Protein AF-A0A4Y5S3T9-F1 (afdb_monomer)

Organism: NCBI:txid2588345

Nearest PDB structures (foldseek):
  6ue8-assembly1_D  TM=2.254E-01  e=8.078E+00  Homo sapiens

Structure (mmCIF, N/CA/C/O backbone):
data_AF-A0A4Y5S3T9-F1
#
_entry.id   AF-A0A4Y5S3T9-F1
#
loop_
_atom_site.group_PDB
_atom_site.id
_atom_site.type_symbol
_atom_site.label_atom_id
_atom_site.label_alt_id
_atom_site.label_comp_id
_atom_site.label_asym_id
_atom_site.label_entity_id
_atom_site.label_seq_id
_atom_site.pdbx_PDB_ins_code
_atom_site.Cartn_x
_atom_site.Cartn_y
_atom_site.Cartn_z
_atom_site.occupancy
_atom_site.B_iso_or_equiv
_atom_site.auth_seq_id
_atom_site.auth_comp_id
_atom_site.auth_asym_id
_atom_site.auth_atom_id
_atom_site.pdbx_PDB_model_num
ATOM 1 N N . GLN A 1 1 ? 3.325 -9.887 5.000 1.00 88.81 1 GLN A N 1
ATOM 2 C CA . GLN A 1 1 ? 3.534 -10.791 6.149 1.00 88.81 1 GLN A CA 1
ATOM 3 C C . GLN A 1 1 ? 5.014 -11.098 6.372 1.00 88.81 1 GLN A C 1
ATOM 5 O O . GLN A 1 1 ? 5.494 -10.771 7.438 1.00 88.81 1 GLN A O 1
ATOM 10 N N . GLN A 1 2 ? 5.775 -11.598 5.386 1.00 94.44 2 GLN A N 1
ATOM 11 C CA . GLN A 1 2 ? 7.202 -11.955 5.567 1.00 94.44 2 GLN A CA 1
ATOM 12 C C . GLN A 1 2 ? 8.112 -10.847 6.144 1.00 94.44 2 GLN A C 1
ATOM 14 O O . GLN A 1 2 ? 9.073 -11.151 6.836 1.00 94.44 2 GLN A O 1
ATOM 19 N N . VAL A 1 3 ? 7.829 -9.572 5.861 1.00 94.69 3 VAL A N 1
ATOM 20 C CA . VAL A 1 3 ? 8.613 -8.426 6.369 1.00 94.69 3 VAL A CA 1
ATOM 21 C C . VAL A 1 3 ? 8.252 -8.006 7.803 1.00 94.69 3 VAL A C 1
ATOM 23 O O . VAL A 1 3 ? 8.807 -7.035 8.306 1.00 94.69 3 VAL A O 1
ATOM 26 N N . LEU A 1 4 ? 7.295 -8.685 8.441 1.00 94.00 4 LEU A N 1
ATOM 27 C CA . LEU A 1 4 ? 6.823 -8.382 9.792 1.00 94.00 4 LEU A CA 1
ATOM 28 C C . LEU A 1 4 ? 7.458 -9.329 10.810 1.00 94.00 4 LEU A C 1
ATOM 30 O O . LEU A 1 4 ? 7.794 -10.466 10.486 1.00 94.00 4 LEU A O 1
ATOM 34 N N . ASN A 1 5 ? 7.567 -8.875 12.058 1.00 91.62 5 ASN A N 1
ATOM 35 C CA . ASN A 1 5 ? 7.890 -9.757 13.174 1.00 91.62 5 ASN A CA 1
ATOM 36 C C . ASN A 1 5 ? 6.620 -10.514 13.595 1.00 91.62 5 ASN A C 1
ATOM 38 O O . ASN A 1 5 ? 5.682 -9.896 14.089 1.00 91.62 5 ASN A O 1
ATOM 42 N N . SER A 1 6 ? 6.591 -11.834 13.408 1.00 88.50 6 SER A N 1
ATOM 43 C CA . SER A 1 6 ? 5.429 -12.679 13.722 1.00 88.50 6 SER A CA 1
ATOM 44 C C . SER A 1 6 ? 5.154 -12.841 15.219 1.00 88.50 6 SER A C 1
ATOM 46 O O . SER A 1 6 ? 4.060 -13.247 15.590 1.00 88.50 6 SER A O 1
ATOM 48 N N . GLU A 1 7 ? 6.125 -12.540 16.082 1.00 88.06 7 GLU A N 1
ATOM 49 C CA . G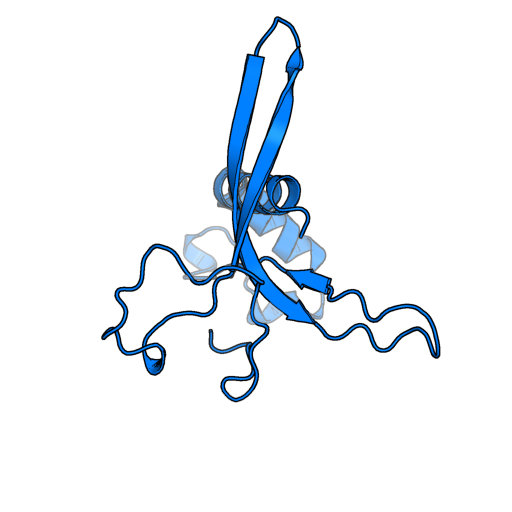LU A 1 7 ? 6.000 -12.680 17.539 1.00 88.06 7 GLU A CA 1
ATOM 50 C C . GLU A 1 7 ? 5.445 -11.416 18.207 1.00 88.06 7 GLU A C 1
ATOM 52 O O . GLU A 1 7 ? 5.127 -11.426 19.396 1.00 88.06 7 GLU A O 1
ATOM 57 N N . ARG A 1 8 ? 5.348 -10.304 17.466 1.00 89.00 8 ARG A N 1
ATOM 58 C CA . ARG A 1 8 ? 4.890 -9.014 17.988 1.00 89.00 8 ARG A CA 1
ATOM 59 C C . ARG A 1 8 ? 3.716 -8.488 17.182 1.00 89.00 8 ARG A C 1
ATOM 61 O O . ARG A 1 8 ? 3.754 -8.431 15.959 1.00 89.00 8 ARG A O 1
ATOM 68 N N . SER A 1 9 ? 2.698 -8.015 17.887 1.00 88.75 9 SER A N 1
ATOM 69 C CA . SER A 1 9 ? 1.514 -7.418 17.276 1.00 88.75 9 SER A CA 1
ATOM 70 C C . SER A 1 9 ? 1.054 -6.202 18.060 1.00 88.75 9 SER A C 1
ATOM 72 O O . SER A 1 9 ? 1.108 -6.198 19.289 1.00 88.75 9 SER A O 1
ATOM 74 N N . TYR A 1 10 ? 0.525 -5.209 17.354 1.00 91.00 10 TYR A N 1
ATOM 75 C CA . TYR A 1 10 ? -0.176 -4.085 17.957 1.00 91.00 10 TYR A CA 1
ATOM 76 C C . TYR A 1 10 ? -1.682 -4.311 17.865 1.00 91.00 10 TYR A C 1
ATOM 78 O O . TYR A 1 10 ? -2.206 -4.574 16.783 1.00 91.00 10 TYR A O 1
ATOM 86 N N . SER A 1 11 ? -2.370 -4.205 19.000 1.00 91.88 11 SER A N 1
ATOM 87 C CA . SER A 1 11 ? -3.822 -4.371 19.072 1.00 91.88 11 SER A CA 1
ATOM 88 C C . SER A 1 11 ? -4.514 -3.015 19.124 1.00 91.88 11 SER A C 1
ATOM 90 O O . SER A 1 11 ? -4.157 -2.151 19.922 1.00 91.88 11 SER A O 1
ATOM 92 N N . PHE A 1 12 ? -5.530 -2.841 18.281 1.00 92.44 12 PHE A N 1
ATOM 93 C CA . PHE A 1 12 ? -6.440 -1.704 18.372 1.00 92.44 12 PHE A CA 1
ATOM 94 C C . PHE A 1 12 ? -7.442 -1.899 19.524 1.00 92.44 12 PHE A C 1
ATOM 96 O O . PHE A 1 12 ? -7.642 -3.028 19.972 1.00 92.44 12 PHE A O 1
ATOM 103 N N . PRO A 1 13 ? -8.124 -0.827 19.979 1.00 94.56 13 PRO A N 1
ATOM 104 C CA . PRO A 1 13 ? -9.147 -0.934 21.023 1.00 94.56 13 PRO A CA 1
ATOM 105 C C . PRO A 1 13 ? -10.314 -1.865 20.669 1.00 94.56 13 PRO A C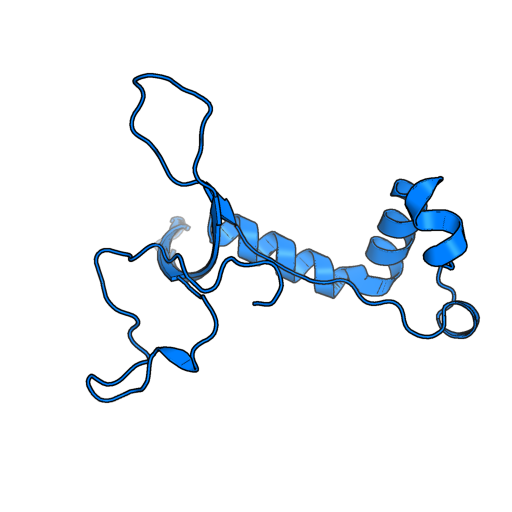 1
ATOM 107 O O . PRO A 1 13 ? -10.918 -2.453 21.559 1.00 94.56 13 PRO A O 1
ATOM 110 N N . ASN A 1 14 ? -10.632 -1.991 19.377 1.00 93.62 14 ASN A N 1
ATOM 111 C CA . ASN A 1 14 ? -11.678 -2.878 18.876 1.00 93.62 14 ASN A CA 1
ATOM 112 C C . ASN A 1 14 ? -11.051 -4.068 18.147 1.00 93.62 14 ASN A C 1
ATOM 114 O O . ASN A 1 14 ? -10.070 -3.905 17.415 1.00 93.62 14 ASN A O 1
ATOM 118 N N . ALA A 1 15 ? -11.653 -5.244 18.320 1.00 91.31 15 ALA A N 1
ATOM 119 C CA . ALA A 1 15 ? -11.254 -6.458 17.622 1.00 91.31 15 ALA A CA 1
ATOM 120 C C . ALA A 1 15 ? -11.514 -6.366 16.108 1.00 91.31 15 ALA A C 1
ATOM 122 O O . ALA A 1 15 ? -12.268 -5.517 15.626 1.00 91.31 15 ALA A O 1
ATOM 123 N N . ASN A 1 16 ? -10.876 -7.261 15.352 1.00 91.12 16 ASN A N 1
ATOM 124 C CA . ASN A 1 16 ? -11.130 -7.398 13.924 1.00 91.12 16 ASN A CA 1
ATOM 125 C C . ASN A 1 16 ? -12.586 -7.863 13.700 1.00 91.12 16 ASN A C 1
ATOM 127 O O . ASN A 1 16 ? -12.945 -8.919 14.210 1.00 91.12 16 ASN A O 1
ATOM 131 N N . PRO A 1 17 ? -13.414 -7.118 12.941 1.00 91.94 17 PRO A N 1
ATOM 132 C CA . PRO A 1 17 ? -14.832 -7.435 12.757 1.00 91.94 17 PRO A CA 1
ATOM 133 C C . PRO A 1 17 ? -15.103 -8.585 11.772 1.00 91.94 17 PRO A C 1
ATOM 135 O O . PRO A 1 17 ? -16.263 -8.886 11.514 1.00 91.94 17 PRO A O 1
ATOM 138 N N . PHE A 1 18 ? -14.066 -9.172 11.167 1.00 89.94 18 PHE A N 1
ATOM 139 C CA . PHE A 1 18 ? -14.179 -10.297 10.228 1.00 89.94 18 PHE A CA 1
ATOM 140 C C . PHE A 1 18 ? -13.728 -11.627 10.835 1.00 89.94 18 PHE A C 1
ATOM 142 O O . PHE A 1 18 ? -13.523 -12.579 10.090 1.00 89.94 18 PHE A O 1
ATOM 149 N N . LEU A 1 19 ? -13.510 -11.655 12.150 1.00 85.31 19 LEU A N 1
ATOM 150 C CA . LEU A 1 19 ? -13.199 -12.864 12.895 1.00 85.31 19 LEU A CA 1
ATOM 151 C C . LEU A 1 19 ? -14.342 -13.181 13.844 1.00 85.31 19 LEU A C 1
ATOM 153 O O . LEU A 1 19 ? -14.782 -12.295 14.584 1.00 85.31 19 LEU A O 1
ATOM 157 N N . ASP A 1 20 ? -14.750 -14.441 13.854 1.00 80.81 20 ASP A N 1
ATOM 158 C CA . ASP A 1 20 ? -15.591 -14.979 14.913 1.00 80.81 20 ASP A CA 1
ATOM 159 C C . ASP A 1 20 ? -14.737 -15.281 16.160 1.00 80.81 20 ASP A C 1
ATOM 161 O O . ASP A 1 20 ? -13.505 -15.343 16.103 1.00 80.81 20 ASP A O 1
ATOM 165 N N . GLU A 1 21 ? -15.372 -15.427 17.328 1.00 73.12 21 GLU A N 1
ATOM 166 C CA . GLU A 1 21 ? -14.654 -15.630 18.601 1.00 73.12 21 GLU A CA 1
ATOM 167 C C . GLU A 1 21 ? -13.789 -16.904 18.607 1.00 73.12 21 GLU A C 1
ATOM 169 O O . GLU A 1 21 ? -12.739 -16.923 19.253 1.00 73.12 21 GLU A O 1
ATOM 174 N N . ASP A 1 22 ? -14.197 -17.917 17.839 1.00 75.12 22 ASP A N 1
ATOM 175 C CA . ASP A 1 22 ? -13.537 -19.222 17.728 1.00 75.12 22 ASP A CA 1
ATOM 176 C C . ASP A 1 22 ? -12.491 -19.295 16.596 1.00 75.12 22 ASP A C 1
ATOM 178 O O . ASP A 1 22 ? -11.831 -20.325 16.432 1.00 75.12 22 ASP A O 1
ATOM 182 N N . ASP A 1 23 ? -12.318 -18.227 15.806 1.00 77.69 23 ASP A N 1
ATOM 183 C CA . ASP A 1 23 ? -11.386 -18.239 14.677 1.00 77.69 23 ASP A CA 1
ATOM 184 C C . ASP A 1 23 ? -9.919 -18.206 15.128 1.00 77.69 23 ASP A C 1
ATOM 186 O O . ASP A 1 23 ? -9.476 -17.371 15.927 1.00 77.69 23 ASP A O 1
ATOM 190 N N . ASP A 1 24 ? -9.118 -19.085 14.522 1.00 73.38 24 ASP A N 1
ATOM 191 C CA . ASP A 1 24 ? -7.681 -19.147 14.760 1.00 73.38 24 ASP A CA 1
ATOM 192 C C . ASP A 1 24 ? -6.961 -17.929 14.157 1.00 73.38 24 ASP A C 1
ATOM 194 O O . ASP A 1 24 ? -6.652 -17.855 12.961 1.00 73.38 24 ASP A O 1
ATOM 198 N N . ARG A 1 25 ? -6.636 -16.972 15.031 1.00 70.56 25 ARG A N 1
ATOM 199 C CA . ARG A 1 25 ? -5.902 -15.743 14.694 1.00 70.56 25 ARG A CA 1
ATOM 200 C C . ARG A 1 25 ? -4.511 -16.001 14.114 1.00 70.56 25 ARG A C 1
ATOM 202 O O . ARG A 1 25 ? -3.966 -15.096 13.484 1.00 70.56 25 ARG A O 1
ATOM 209 N N . SER A 1 26 ? -3.930 -17.189 14.309 1.00 69.56 26 SER A N 1
ATOM 210 C CA . SER A 1 26 ? -2.575 -17.508 13.839 1.00 69.56 26 SER A CA 1
ATOM 211 C C . SER A 1 26 ? -2.465 -17.590 12.312 1.00 69.56 26 SER A C 1
ATOM 213 O O . SER A 1 26 ? -1.391 -17.347 11.762 1.00 69.56 26 SER A O 1
ATOM 215 N N . ASN A 1 27 ? -3.580 -17.845 11.619 1.00 69.50 27 ASN A N 1
ATOM 216 C CA . ASN A 1 27 ? -3.632 -17.897 10.157 1.00 69.50 27 ASN A CA 1
ATOM 217 C C . ASN A 1 27 ? -3.983 -16.549 9.510 1.00 69.50 27 ASN A C 1
ATOM 219 O O . ASN A 1 27 ? -3.989 -16.440 8.279 1.00 69.50 27 ASN A O 1
ATOM 223 N N . LEU A 1 28 ? -4.273 -15.511 10.303 1.00 78.88 28 LEU A N 1
ATOM 224 C CA . LEU A 1 28 ? -4.634 -14.213 9.754 1.00 78.88 28 LEU A CA 1
ATOM 225 C C . LEU A 1 28 ? -3.393 -13.415 9.353 1.00 78.88 28 LEU A C 1
ATOM 227 O O . LEU A 1 28 ? -2.435 -13.271 10.111 1.00 78.88 28 LEU A O 1
ATOM 231 N N . GLY A 1 29 ? -3.437 -12.811 8.166 1.00 85.94 29 GLY A N 1
ATOM 232 C CA . GLY A 1 29 ? -2.476 -11.770 7.830 1.00 85.94 29 GLY A CA 1
ATOM 233 C C . GLY A 1 29 ? -2.623 -10.579 8.780 1.00 85.94 29 GLY A C 1
ATOM 234 O O . GLY A 1 29 ? -3.740 -10.193 9.122 1.00 85.94 29 GLY A O 1
ATOM 235 N N . SER A 1 30 ? -1.505 -9.965 9.172 1.00 92.94 30 SER A N 1
ATOM 236 C CA . SER A 1 30 ? -1.523 -8.700 9.906 1.00 92.94 30 SER A CA 1
ATOM 237 C C . SER A 1 30 ? -2.273 -7.638 9.100 1.00 92.94 30 SER A C 1
ATOM 239 O O . SER A 1 30 ? -1.914 -7.373 7.948 1.00 92.94 30 SER A O 1
ATOM 241 N N . VAL A 1 31 ? -3.329 -7.084 9.701 1.00 94.94 31 VAL A N 1
ATOM 242 C CA . VAL A 1 31 ? -4.134 -5.981 9.172 1.00 94.94 31 VAL A CA 1
ATOM 243 C C . VAL A 1 31 ? -4.834 -5.258 10.324 1.00 94.94 31 VAL A C 1
ATOM 245 O O . VAL A 1 31 ? -5.385 -5.883 11.230 1.00 94.94 31 VAL A O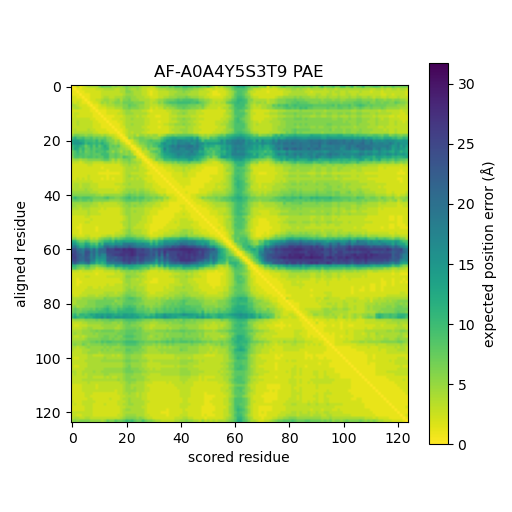 1
ATOM 248 N N . GLY A 1 32 ? -4.820 -3.928 10.290 1.00 94.88 32 GLY A N 1
ATOM 249 C CA . GLY A 1 32 ? -5.584 -3.065 11.187 1.00 94.88 32 GLY A CA 1
ATOM 250 C C . GLY A 1 32 ? -6.595 -2.234 10.406 1.00 94.88 32 GLY A C 1
ATOM 251 O O . GLY A 1 32 ? -6.237 -1.602 9.414 1.00 94.88 32 GLY A O 1
ATOM 252 N N . TYR A 1 33 ? -7.849 -2.199 10.860 1.00 96.62 33 TYR A N 1
ATOM 253 C CA . TYR A 1 33 ? -8.910 -1.420 10.217 1.00 96.62 33 TYR A CA 1
ATOM 254 C C . TYR A 1 33 ? -9.147 -0.094 10.937 1.00 96.62 33 TYR A C 1
ATOM 256 O O . TYR A 1 33 ? -9.321 -0.051 12.154 1.00 96.62 33 TYR A O 1
ATOM 264 N N . ARG A 1 34 ? -9.226 0.994 10.169 1.00 95.88 34 ARG A N 1
ATOM 265 C CA . ARG A 1 34 ? -9.551 2.333 10.668 1.00 95.88 34 ARG A CA 1
ATOM 266 C C . ARG A 1 34 ? -10.704 2.916 9.866 1.00 95.88 34 ARG A C 1
ATOM 268 O O . ARG A 1 34 ? -10.570 3.173 8.676 1.00 95.88 34 ARG A O 1
ATOM 275 N N . TYR A 1 35 ? -11.829 3.169 10.520 1.00 97.19 35 TYR A N 1
ATOM 276 C CA . TYR A 1 35 ? -12.974 3.825 9.892 1.00 97.19 35 TYR A CA 1
ATOM 277 C C . TYR A 1 35 ? -12.820 5.339 10.025 1.00 97.19 35 TYR A C 1
ATOM 279 O O . TYR A 1 35 ? -12.755 5.864 11.136 1.00 97.19 35 TYR A O 1
ATOM 287 N N . ARG A 1 36 ? -12.724 6.045 8.897 1.00 96.81 36 ARG A N 1
ATOM 288 C CA . ARG A 1 36 ? -12.549 7.504 8.859 1.00 96.81 36 ARG A CA 1
ATOM 289 C C . ARG A 1 36 ? -13.740 8.166 8.191 1.00 96.81 36 ARG A C 1
ATOM 291 O O . ARG A 1 36 ? -14.302 7.629 7.239 1.00 96.81 36 ARG A O 1
ATOM 298 N N . ARG A 1 37 ? -14.095 9.353 8.681 1.00 97.25 37 ARG A N 1
ATOM 299 C CA . ARG A 1 37 ? -15.133 10.204 8.098 1.00 97.25 37 ARG A CA 1
ATOM 300 C C . ARG A 1 37 ? -14.498 11.440 7.473 1.00 97.25 37 ARG A C 1
ATOM 302 O O . ARG A 1 37 ? -13.696 12.103 8.124 1.00 97.25 37 ARG A O 1
ATOM 309 N N . PHE A 1 38 ? -14.907 11.757 6.254 1.00 97.25 38 PHE A N 1
ATOM 310 C CA . PHE A 1 38 ? -14.525 12.958 5.520 1.00 97.25 38 PHE A CA 1
ATOM 311 C C . PHE A 1 38 ? -15.786 13.752 5.173 1.00 97.25 38 PHE A C 1
ATOM 313 O O . PHE A 1 38 ? -16.795 13.172 4.767 1.00 97.25 38 PHE A O 1
ATOM 320 N N . ASP A 1 39 ? -15.730 15.066 5.353 1.00 97.31 39 ASP A N 1
ATOM 321 C CA . ASP A 1 39 ? -16.756 15.990 4.872 1.00 97.31 39 ASP A CA 1
ATOM 322 C C . ASP A 1 39 ? -16.348 16.465 3.475 1.00 97.31 39 ASP A C 1
ATOM 324 O O . ASP A 1 39 ? -15.245 16.986 3.302 1.00 97.31 39 ASP A O 1
ATOM 328 N N . LEU A 1 40 ? -17.194 16.218 2.476 1.00 97.31 40 LEU A N 1
ATOM 329 C CA . LEU A 1 40 ? -16.937 16.590 1.083 1.00 97.31 40 LEU A CA 1
ATOM 330 C C . LEU A 1 40 ? -17.682 17.875 0.680 1.00 97.31 40 LEU A C 1
ATOM 332 O O . LEU A 1 40 ? -17.636 18.267 -0.486 1.00 97.31 40 LEU A O 1
ATOM 336 N N . GLY A 1 41 ? -18.357 18.536 1.627 1.00 97.69 41 GLY A N 1
ATOM 337 C CA . GLY A 1 41 ? -19.256 19.651 1.358 1.00 97.69 41 GLY A CA 1
ATOM 338 C C . GLY A 1 41 ? -20.579 19.199 0.733 1.00 97.69 41 GLY A C 1
ATOM 339 O O . GLY A 1 41 ? -20.791 18.025 0.436 1.00 97.69 41 GLY A O 1
ATOM 340 N N . GLY A 1 42 ? -21.512 20.139 0.563 1.00 96.81 42 GLY A N 1
ATOM 341 C CA . GLY A 1 42 ? -22.813 19.853 -0.057 1.00 96.81 42 GLY A CA 1
ATOM 342 C C . GLY A 1 42 ? -23.661 18.813 0.690 1.00 96.81 42 GLY A C 1
ATOM 343 O O . GLY A 1 42 ? -24.398 18.076 0.048 1.00 96.81 42 GLY A O 1
ATOM 344 N N . ASP A 1 43 ? -23.524 18.731 2.020 1.00 96.62 43 ASP A N 1
ATOM 345 C CA . ASP A 1 43 ? -24.137 17.704 2.886 1.00 96.62 43 ASP A CA 1
ATOM 346 C C . ASP A 1 43 ? -23.707 16.255 2.561 1.00 96.62 43 ASP A C 1
ATOM 348 O O . ASP A 1 43 ? -24.370 15.281 2.916 1.00 96.62 43 ASP A O 1
ATOM 352 N N . ILE A 1 44 ? -22.549 16.086 1.913 1.00 98.00 44 ILE A N 1
ATOM 353 C CA . ILE A 1 44 ? -21.981 14.773 1.603 1.00 98.00 44 ILE A CA 1
ATOM 354 C C . ILE A 1 44 ? -20.940 14.395 2.658 1.00 98.00 44 ILE A C 1
ATOM 356 O O . ILE A 1 44 ? -19.881 15.010 2.782 1.00 98.00 44 ILE A O 1
ATOM 360 N N . LYS A 1 45 ? -21.217 13.308 3.386 1.00 97.81 45 LYS A N 1
ATOM 361 C CA . LYS A 1 45 ? -20.304 12.711 4.372 1.00 97.81 45 LYS A CA 1
ATOM 362 C C . LYS A 1 45 ? -19.829 11.356 3.864 1.00 97.81 45 LYS A C 1
ATOM 364 O O . LYS A 1 45 ? -20.609 10.410 3.792 1.00 97.81 45 LYS A O 1
ATOM 369 N N . LEU A 1 46 ? -18.543 11.248 3.551 1.00 97.31 46 LEU A N 1
ATOM 370 C CA . LEU A 1 46 ? -17.919 9.980 3.188 1.00 97.31 46 LEU A CA 1
ATOM 371 C C . LEU A 1 46 ? -17.442 9.268 4.453 1.00 97.31 46 LEU A C 1
ATOM 373 O O . LEU A 1 46 ? -16.696 9.839 5.244 1.00 97.31 46 LEU A O 1
ATOM 377 N N . VAL A 1 47 ? -17.811 7.999 4.613 1.00 97.69 47 VAL A N 1
ATOM 378 C CA . VAL A 1 47 ? -17.188 7.095 5.585 1.00 97.69 47 VAL A CA 1
ATOM 379 C C . VAL A 1 47 ? -16.419 6.035 4.814 1.00 97.69 47 VAL A C 1
ATOM 381 O O . VAL A 1 47 ? -16.971 5.375 3.938 1.00 97.69 47 VAL A O 1
ATOM 384 N N . CYS A 1 48 ? -15.137 5.883 5.125 1.00 97.12 48 CYS A N 1
ATOM 385 C CA . CYS A 1 48 ? -14.253 4.937 4.462 1.00 97.12 48 CYS A CA 1
ATOM 386 C C . CYS A 1 48 ? -13.649 3.984 5.493 1.00 97.12 48 CYS A C 1
ATOM 388 O O . CYS A 1 48 ? -13.136 4.424 6.525 1.00 97.12 48 CYS A O 1
ATOM 390 N N . ARG A 1 49 ? -13.693 2.679 5.203 1.00 98.00 49 ARG A N 1
ATOM 391 C CA . ARG A 1 49 ? -12.871 1.688 5.897 1.00 98.00 49 ARG A CA 1
ATOM 392 C C . ARG A 1 49 ? -11.474 1.731 5.289 1.00 98.00 49 ARG A C 1
ATOM 394 O O . ARG A 1 49 ? -11.291 1.370 4.131 1.00 98.00 49 ARG A O 1
ATOM 401 N N . CYS A 1 50 ? -10.509 2.176 6.074 1.00 97.69 50 CYS A N 1
ATOM 402 C CA . CYS A 1 50 ? -9.102 2.205 5.715 1.00 97.69 50 CYS A CA 1
ATOM 403 C C . CYS A 1 50 ? -8.346 1.065 6.403 1.00 97.69 50 CYS A C 1
ATOM 405 O O . CYS A 1 50 ? -8.834 0.482 7.374 1.00 97.69 50 CYS A O 1
ATOM 407 N N . GLU A 1 51 ? -7.156 0.760 5.895 1.00 97.12 51 GLU A N 1
ATOM 408 C CA . GLU A 1 51 ? -6.369 -0.406 6.296 1.00 97.12 51 GLU A CA 1
ATOM 409 C C . GLU A 1 51 ? -4.905 -0.003 6.521 1.00 97.12 51 GLU A C 1
ATOM 411 O O . GLU A 1 51 ? -4.331 0.749 5.728 1.00 97.12 51 GLU A O 1
ATOM 416 N N . HIS A 1 52 ? -4.308 -0.521 7.592 1.00 97.00 52 HIS A N 1
ATOM 417 C CA . HIS A 1 52 ? -2.872 -0.476 7.859 1.00 97.00 52 HIS A CA 1
ATOM 418 C C . HIS A 1 52 ? -2.332 -1.907 7.898 1.00 97.00 52 HIS A C 1
ATOM 420 O O . HIS A 1 52 ? -2.963 -2.790 8.475 1.00 97.00 52 HIS A O 1
ATOM 426 N N . ASP A 1 53 ? -1.163 -2.129 7.305 1.00 96.31 53 ASP A N 1
ATOM 427 C CA . ASP A 1 53 ? -0.544 -3.455 7.203 1.00 96.31 53 ASP A CA 1
ATOM 428 C C . ASP A 1 53 ? 0.473 -3.712 8.326 1.00 96.31 53 ASP A C 1
ATOM 430 O O . ASP A 1 53 ? 0.818 -4.861 8.594 1.00 96.31 53 ASP A O 1
ATOM 434 N N . ALA A 1 54 ? 1.007 -2.653 8.947 1.00 95.56 54 ALA A N 1
ATOM 435 C CA . ALA A 1 54 ? 2.051 -2.764 9.962 1.00 95.56 54 ALA A CA 1
ATOM 436 C C . ALA A 1 54 ? 2.131 -1.545 10.886 1.00 95.56 54 ALA A C 1
ATOM 438 O O . ALA A 1 54 ? 1.518 -0.503 10.639 1.00 95.56 54 ALA A O 1
ATOM 439 N N . VAL A 1 55 ? 2.959 -1.686 11.921 1.00 94.19 55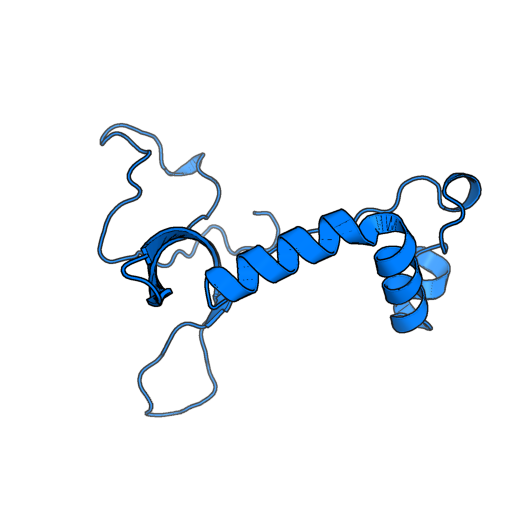 VAL A N 1
ATOM 440 C CA . VAL A 1 55 ? 3.350 -0.629 12.850 1.00 94.19 55 VAL A CA 1
ATOM 441 C C . VAL A 1 55 ? 4.867 -0.626 13.042 1.00 94.19 55 VAL A C 1
ATOM 443 O O . VAL A 1 55 ? 5.498 -1.684 13.020 1.00 94.19 55 VAL A O 1
ATOM 446 N N . VAL A 1 56 ? 5.448 0.553 13.252 1.00 91.06 56 VAL A N 1
ATOM 447 C CA . VAL A 1 56 ? 6.836 0.733 13.689 1.00 91.06 56 VAL A CA 1
ATOM 448 C C . VAL A 1 56 ? 6.844 1.492 15.009 1.00 91.06 56 VAL A C 1
ATOM 450 O O . VAL A 1 56 ? 6.191 2.529 15.147 1.00 91.06 56 VAL A O 1
ATOM 453 N N . GLU A 1 57 ? 7.597 0.972 15.976 1.00 82.62 57 GLU A N 1
ATOM 454 C CA . GLU A 1 57 ? 7.887 1.661 17.234 1.00 82.62 57 GLU A CA 1
ATOM 455 C C . GLU A 1 57 ? 8.736 2.910 16.942 1.00 82.62 57 GLU A C 1
ATOM 457 O O . GLU A 1 57 ? 9.840 2.817 16.394 1.00 82.62 57 GLU A O 1
ATOM 462 N N . ASN A 1 58 ? 8.221 4.089 17.292 1.00 72.56 58 ASN A N 1
ATOM 463 C CA . ASN A 1 58 ? 8.935 5.348 17.129 1.00 72.56 58 ASN A CA 1
ATOM 464 C C . ASN A 1 58 ? 9.921 5.530 18.294 1.00 72.56 58 ASN A C 1
ATOM 466 O O . ASN A 1 58 ? 9.536 5.952 19.377 1.00 72.56 58 ASN A O 1
ATOM 470 N N . LYS A 1 59 ? 11.200 5.207 18.078 1.00 67.38 59 LYS A N 1
ATOM 471 C CA . LYS A 1 59 ? 12.249 5.272 19.117 1.00 67.38 59 LYS A CA 1
ATOM 472 C C . LYS A 1 59 ? 12.822 6.677 19.353 1.00 67.38 59 LYS A C 1
ATOM 474 O O . LYS A 1 59 ? 13.835 6.806 20.033 1.00 67.38 59 LYS A O 1
ATOM 479 N N . THR A 1 60 ? 12.252 7.715 18.740 1.00 59.41 60 THR A N 1
ATOM 480 C CA . THR A 1 60 ? 12.964 8.988 18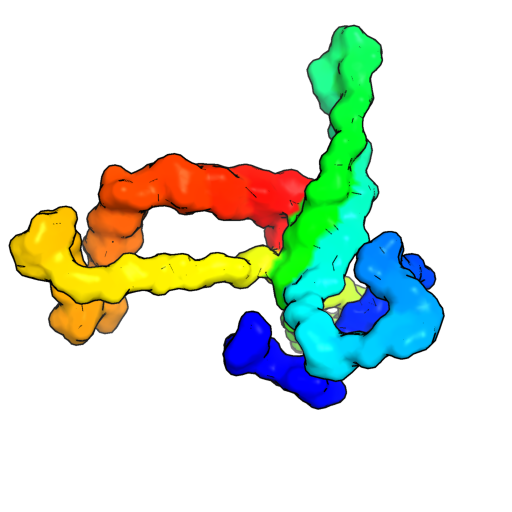.528 1.00 59.41 60 THR A CA 1
ATOM 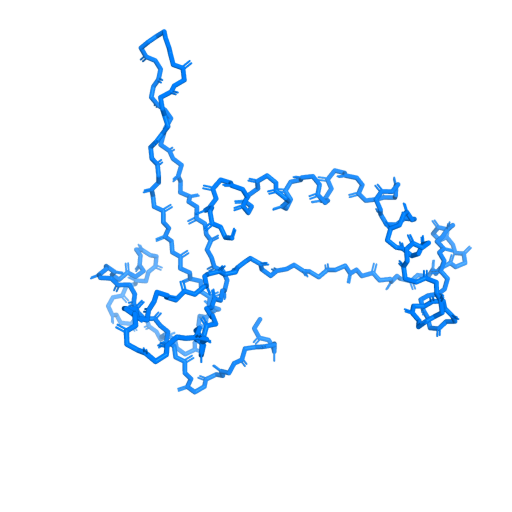481 C C . THR A 1 60 ? 12.734 10.074 19.581 1.00 59.41 60 THR A C 1
ATOM 483 O O . THR A 1 60 ? 13.331 11.138 19.450 1.00 59.41 60 THR A O 1
ATOM 486 N N . ALA A 1 61 ? 11.943 9.853 20.632 1.00 52.25 61 ALA A N 1
ATOM 487 C CA . ALA A 1 61 ? 11.780 10.863 21.679 1.00 52.25 61 ALA A CA 1
ATOM 488 C C . ALA A 1 61 ? 11.698 10.231 23.070 1.00 52.25 61 ALA A C 1
ATOM 490 O O . ALA A 1 61 ? 10.684 9.648 23.448 1.00 52.25 61 ALA A O 1
ATOM 491 N N . GLU A 1 62 ? 12.768 10.376 23.851 1.00 52.41 62 GLU A N 1
ATOM 492 C CA . GLU A 1 62 ? 12.710 10.201 25.300 1.00 52.41 62 GLU A CA 1
ATOM 493 C C . GLU A 1 62 ? 11.663 11.179 25.865 1.00 52.41 62 GLU A C 1
ATOM 495 O O . GLU A 1 62 ? 11.907 12.379 25.958 1.00 52.41 62 GLU A O 1
ATOM 500 N N . GLY A 1 63 ? 10.479 10.674 26.219 1.00 54.41 63 GLY A N 1
ATOM 501 C CA . GLY A 1 63 ? 9.483 11.423 26.992 1.00 54.41 63 GLY A CA 1
ATOM 502 C C . GLY A 1 63 ? 8.289 12.014 26.234 1.00 54.41 63 GLY A C 1
ATOM 503 O O . GLY A 1 63 ? 7.419 12.587 26.888 1.00 54.41 63 GLY A O 1
ATOM 504 N N . GLU A 1 64 ? 8.168 11.841 24.915 1.00 54.34 64 GLU A N 1
ATOM 505 C CA . GLU A 1 64 ? 6.908 12.119 24.207 1.00 54.34 64 GLU A CA 1
ATOM 506 C C . GLU A 1 64 ? 6.155 10.811 23.961 1.00 54.34 64 GLU A C 1
ATOM 508 O O . GLU A 1 64 ? 6.743 9.823 23.532 1.00 54.34 64 GLU A O 1
ATOM 513 N N . SER A 1 65 ? 4.855 10.811 24.282 1.00 52.16 65 SER A N 1
ATOM 514 C CA . SER A 1 65 ? 3.920 9.694 24.091 1.00 52.16 65 SER A CA 1
ATOM 515 C C . SER A 1 65 ? 4.261 8.885 22.835 1.00 52.16 65 SER A C 1
ATOM 517 O O . SER A 1 65 ? 4.206 9.433 21.730 1.00 52.16 65 SER A O 1
ATOM 519 N N . GLU A 1 66 ? 4.627 7.608 23.018 1.00 61.34 66 GLU A N 1
ATOM 520 C CA . GLU A 1 66 ? 4.974 6.657 21.956 1.00 61.34 66 GLU A CA 1
ATOM 521 C C . GLU A 1 66 ? 3.792 6.511 20.991 1.00 61.34 66 GLU A C 1
ATOM 523 O O . GLU A 1 66 ? 2.944 5.628 21.121 1.00 61.34 66 GLU A O 1
ATOM 528 N N . THR A 1 67 ? 3.694 7.415 20.021 1.00 72.00 67 THR A N 1
ATOM 529 C CA . THR A 1 67 ? 2.692 7.315 18.970 1.00 72.00 67 THR A CA 1
ATOM 530 C C . THR A 1 67 ? 3.219 6.331 17.928 1.00 72.00 67 THR A C 1
ATOM 532 O O . THR A 1 67 ? 4.242 6.598 17.289 1.00 72.00 67 THR A O 1
ATOM 535 N N . PRO A 1 68 ? 2.576 5.161 17.769 1.00 84.88 68 PRO A N 1
ATOM 536 C CA . PRO A 1 68 ? 3.000 4.181 16.782 1.00 84.88 68 PRO A CA 1
ATOM 537 C C . PRO A 1 68 ? 2.895 4.762 15.369 1.00 84.88 68 PRO A C 1
ATOM 539 O O . PRO A 1 68 ? 1.889 5.385 15.021 1.00 84.88 68 PRO A O 1
ATOM 542 N N . LEU A 1 69 ? 3.907 4.511 14.535 1.00 91.38 69 LEU A N 1
ATOM 543 C CA . LEU A 1 69 ? 3.850 4.840 13.112 1.00 91.38 69 LEU A CA 1
ATOM 544 C C . LEU A 1 69 ? 3.182 3.685 12.371 1.00 91.38 69 LEU A C 1
ATOM 546 O O . LEU A 1 69 ? 3.726 2.584 12.313 1.00 91.38 69 LEU A O 1
ATOM 550 N N . PHE A 1 70 ? 1.996 3.921 11.820 1.00 94.62 70 PHE A N 1
ATOM 551 C CA . PHE A 1 70 ? 1.289 2.928 11.014 1.00 94.62 70 PHE A CA 1
ATOM 552 C C . PHE A 1 70 ? 1.798 2.952 9.577 1.00 94.62 70 PHE A C 1
ATOM 554 O O . PHE A 1 70 ? 2.143 4.008 9.072 1.00 94.62 70 PHE A O 1
ATOM 561 N N . MET A 1 71 ? 1.834 1.801 8.907 1.00 94.81 71 MET A N 1
ATOM 562 C CA . MET A 1 71 ? 2.344 1.701 7.538 1.00 94.81 71 MET A CA 1
ATOM 563 C C . MET A 1 71 ? 1.404 0.913 6.633 1.00 94.81 71 MET A C 1
ATOM 565 O O . MET A 1 71 ? 0.727 -0.022 7.065 1.00 94.81 71 MET A O 1
ATOM 569 N N . THR A 1 72 ? 1.435 1.247 5.344 1.00 96.75 72 THR A N 1
ATOM 570 C CA . THR A 1 72 ? 0.864 0.434 4.265 1.00 96.75 72 THR A CA 1
ATOM 571 C C . THR A 1 72 ? 2.001 -0.224 3.488 1.00 96.75 72 THR A C 1
ATOM 573 O O . THR A 1 72 ? 2.915 0.454 3.023 1.00 96.75 72 THR A O 1
ATOM 576 N N . ILE A 1 73 ? 1.949 -1.544 3.326 1.00 96.94 73 ILE A N 1
ATOM 577 C CA . ILE A 1 73 ? 3.000 -2.344 2.697 1.00 96.94 73 ILE A CA 1
ATOM 578 C C . ILE A 1 73 ? 2.496 -2.876 1.363 1.00 96.94 73 ILE A C 1
ATOM 580 O O . ILE A 1 73 ? 1.496 -3.587 1.277 1.00 96.94 73 ILE A O 1
ATOM 584 N N . ARG A 1 74 ? 3.232 -2.567 0.295 1.00 97.38 74 ARG A N 1
ATOM 585 C CA . ARG A 1 74 ? 2.975 -3.060 -1.061 1.00 97.38 74 ARG A CA 1
ATOM 586 C C . ARG A 1 74 ? 4.278 -3.548 -1.678 1.00 97.38 74 ARG A C 1
ATOM 588 O O . ARG A 1 74 ? 5.353 -3.092 -1.304 1.00 97.38 74 ARG A O 1
ATOM 595 N N . ALA A 1 75 ? 4.172 -4.471 -2.627 1.00 97.31 75 ALA A N 1
ATOM 596 C CA . ALA A 1 75 ? 5.319 -5.050 -3.310 1.00 97.31 75 ALA A CA 1
ATOM 597 C C . ALA A 1 75 ? 5.198 -4.818 -4.815 1.00 97.31 75 ALA A C 1
ATOM 599 O O . ALA A 1 75 ? 4.209 -5.207 -5.438 1.00 97.31 75 ALA A O 1
ATOM 600 N N . LEU A 1 76 ? 6.214 -4.185 -5.398 1.00 96.75 76 LEU A N 1
ATOM 601 C CA . LEU A 1 76 ? 6.419 -4.219 -6.840 1.00 96.75 76 LEU A CA 1
ATOM 602 C C . LEU A 1 76 ? 7.046 -5.564 -7.217 1.00 96.75 76 LEU A C 1
ATOM 604 O O . LEU A 1 76 ? 7.733 -6.188 -6.410 1.00 96.75 76 LEU A O 1
ATOM 608 N N . ASN A 1 77 ? 6.813 -5.998 -8.449 1.00 95.75 77 ASN A N 1
ATOM 609 C CA . ASN A 1 77 ? 7.335 -7.250 -8.966 1.00 95.75 77 ASN A CA 1
ATOM 610 C C . ASN A 1 77 ? 7.934 -7.038 -10.357 1.00 95.75 77 ASN A C 1
ATOM 612 O O . ASN A 1 77 ? 7.328 -6.378 -11.200 1.00 95.75 77 ASN A O 1
ATOM 616 N N . GLU A 1 78 ? 9.085 -7.655 -10.593 1.00 95.62 78 GLU A N 1
ATOM 617 C CA . GLU A 1 78 ? 9.687 -7.810 -11.913 1.00 95.62 78 GLU A CA 1
ATOM 618 C C . GLU A 1 78 ? 9.361 -9.216 -12.432 1.00 95.62 78 GLU A C 1
ATOM 620 O O . GLU A 1 78 ? 9.406 -10.185 -11.672 1.00 95.62 78 GLU A O 1
ATOM 625 N N . TRP A 1 79 ? 9.008 -9.330 -13.713 1.00 92.12 79 TRP A N 1
ATOM 626 C CA . TRP A 1 79 ? 8.879 -10.623 -14.391 1.00 92.12 79 TRP A CA 1
ATOM 627 C C . TRP A 1 79 ? 10.026 -10.803 -15.396 1.00 92.12 79 TRP A C 1
ATOM 629 O O . TRP A 1 79 ? 11.161 -10.978 -14.971 1.00 92.12 79 TRP A O 1
ATOM 639 N N . ASP A 1 80 ? 9.787 -10.738 -16.708 1.00 94.50 80 ASP A N 1
ATOM 640 C CA . ASP A 1 80 ? 10.855 -10.723 -17.714 1.00 94.50 80 ASP A CA 1
ATOM 641 C C . ASP A 1 80 ? 11.090 -9.287 -18.200 1.00 94.50 80 ASP A C 1
ATOM 643 O O . ASP A 1 80 ? 10.291 -8.722 -18.956 1.00 94.50 80 ASP A O 1
ATOM 647 N N . SER A 1 81 ? 12.194 -8.677 -17.767 1.00 91.25 81 SER A N 1
ATOM 648 C CA . SER A 1 81 ? 12.583 -7.311 -18.146 1.00 91.25 81 SER A CA 1
ATOM 649 C C . SER A 1 81 ? 12.797 -7.147 -19.656 1.00 91.25 81 SER A C 1
ATOM 651 O O . SER A 1 81 ? 12.544 -6.073 -20.200 1.00 91.25 81 SER A O 1
ATOM 653 N N . ARG A 1 82 ? 13.158 -8.224 -20.367 1.00 90.56 82 ARG A N 1
ATOM 654 C CA . ARG A 1 82 ? 13.421 -8.204 -21.817 1.00 90.56 82 ARG A CA 1
ATOM 655 C C . ARG A 1 82 ? 12.137 -8.135 -22.635 1.00 90.56 82 ARG A C 1
ATOM 657 O O . ARG A 1 82 ? 12.137 -7.566 -23.720 1.00 90.56 82 ARG A O 1
ATOM 664 N N . ILE A 1 83 ? 11.055 -8.719 -22.119 1.00 91.75 83 ILE A N 1
ATOM 665 C CA . ILE A 1 83 ? 9.751 -8.767 -22.797 1.00 91.75 83 ILE A CA 1
ATOM 666 C C . ILE A 1 83 ? 8.861 -7.611 -22.332 1.00 91.75 83 ILE A C 1
ATOM 668 O O . ILE A 1 83 ? 8.143 -7.016 -23.129 1.00 91.75 83 ILE A O 1
ATOM 672 N N . SER A 1 84 ? 8.930 -7.253 -21.049 1.00 88.38 84 SER A N 1
ATOM 673 C CA . SER A 1 84 ? 8.131 -6.166 -20.467 1.00 88.38 84 SER A CA 1
ATOM 674 C C . SER A 1 84 ? 8.511 -4.766 -20.952 1.00 88.38 84 SER A C 1
ATOM 676 O O . SER A 1 84 ? 7.792 -3.814 -20.654 1.00 88.38 84 SER A O 1
ATOM 678 N N . GLY A 1 85 ? 9.646 -4.616 -21.647 1.00 83.06 85 GLY A N 1
ATOM 679 C CA . GLY A 1 85 ? 10.232 -3.303 -21.930 1.00 83.06 85 GLY A CA 1
ATOM 680 C C . GLY A 1 85 ? 10.680 -2.578 -20.654 1.00 83.06 85 GLY A C 1
ATOM 681 O O . GLY A 1 85 ? 10.762 -1.348 -20.634 1.00 83.06 85 GLY A O 1
ATOM 682 N N . GLY A 1 86 ? 10.897 -3.339 -19.578 1.00 88.81 86 GLY A N 1
ATOM 683 C CA . GLY A 1 86 ? 11.326 -2.861 -18.274 1.00 88.81 86 GLY A CA 1
ATOM 684 C C . GLY A 1 86 ? 12.843 -2.748 -18.158 1.00 88.81 86 GLY A C 1
ATOM 685 O O . GLY A 1 86 ? 13.608 -3.107 -19.052 1.00 88.81 86 GLY A O 1
ATOM 686 N N . ILE A 1 87 ? 13.283 -2.234 -17.018 1.00 93.25 87 ILE A N 1
ATOM 687 C CA . ILE A 1 87 ? 14.697 -2.200 -16.649 1.00 93.25 87 ILE A CA 1
ATOM 688 C C . ILE A 1 87 ? 15.011 -3.492 -15.894 1.00 93.25 87 ILE A C 1
ATOM 690 O O . ILE A 1 87 ? 14.211 -3.885 -15.058 1.00 93.25 87 ILE A O 1
ATOM 694 N N . ASP A 1 88 ? 16.165 -4.116 -16.146 1.00 95.25 88 ASP A N 1
ATOM 695 C CA . ASP A 1 88 ? 16.654 -5.229 -15.320 1.00 95.25 88 ASP A CA 1
ATOM 696 C C . ASP A 1 88 ? 17.001 -4.734 -13.908 1.00 95.25 88 ASP A C 1
ATOM 698 O O . ASP A 1 88 ? 17.964 -3.976 -13.711 1.00 95.25 88 ASP A O 1
ATOM 702 N N . TRP A 1 89 ? 16.209 -5.150 -12.920 1.00 96.62 89 TRP A N 1
ATOM 703 C CA . TRP A 1 89 ? 16.371 -4.705 -11.539 1.00 96.62 89 TRP A CA 1
ATOM 704 C C . TRP A 1 89 ? 17.696 -5.176 -10.947 1.00 96.62 89 TRP A C 1
ATOM 706 O O . TRP A 1 89 ? 18.332 -4.406 -10.228 1.00 96.62 89 TRP A O 1
ATOM 716 N N . ARG A 1 90 ? 18.178 -6.380 -11.284 1.00 96.00 90 ARG A N 1
ATOM 717 C CA . ARG A 1 90 ? 19.447 -6.891 -10.731 1.00 96.00 90 ARG A CA 1
ATOM 718 C C . ARG A 1 90 ? 20.631 -6.013 -11.121 1.00 96.00 90 ARG A C 1
ATOM 720 O O . ARG A 1 90 ? 21.530 -5.803 -10.315 1.00 96.00 90 ARG A O 1
ATOM 727 N N . ALA A 1 91 ? 20.617 -5.470 -12.335 1.00 94.56 91 ALA A N 1
ATOM 728 C CA . ALA A 1 91 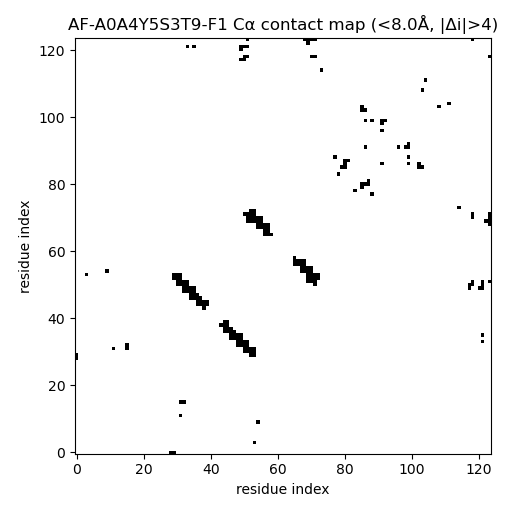? 21.687 -4.613 -12.829 1.00 94.56 91 ALA A CA 1
ATOM 729 C C . ALA A 1 91 ? 21.565 -3.148 -12.372 1.00 94.56 91 ALA A C 1
ATOM 731 O O . ALA A 1 91 ? 22.570 -2.435 -12.324 1.00 94.56 91 ALA A O 1
ATOM 732 N N . LYS A 1 92 ? 20.345 -2.656 -12.107 1.00 95.94 92 LYS A N 1
ATOM 733 C CA . LYS A 1 92 ? 20.082 -1.210 -11.969 1.00 95.94 92 LYS A CA 1
ATOM 734 C C . LYS A 1 92 ? 19.533 -0.769 -10.623 1.00 95.94 92 LYS A C 1
ATOM 736 O O . LYS A 1 92 ? 19.609 0.422 -10.334 1.00 95.94 92 LYS A O 1
ATOM 741 N N . LEU A 1 93 ? 19.025 -1.667 -9.785 1.00 95.50 93 LEU A N 1
ATOM 742 C CA . LEU A 1 93 ? 18.384 -1.277 -8.529 1.00 95.50 93 LEU A CA 1
ATOM 743 C C . LEU A 1 93 ? 19.376 -0.735 -7.491 1.00 95.50 93 LEU A C 1
ATOM 745 O O . LEU A 1 93 ? 18.970 0.054 -6.654 1.00 95.50 93 LEU A O 1
ATOM 749 N N . ASP A 1 94 ? 20.672 -1.040 -7.554 1.00 96.06 94 ASP A N 1
ATOM 750 C CA . ASP A 1 94 ? 21.645 -0.425 -6.632 1.00 96.06 94 ASP A CA 1
ATOM 751 C C . ASP A 1 94 ? 22.232 0.894 -7.137 1.00 96.06 94 ASP A C 1
ATOM 753 O O . ASP A 1 94 ? 22.493 1.797 -6.347 1.00 96.06 94 ASP A O 1
ATOM 757 N N . ILE A 1 95 ? 22.379 1.046 -8.453 1.00 96.31 95 ILE A N 1
ATOM 758 C CA . ILE A 1 95 ? 23.070 2.197 -9.055 1.00 96.31 95 ILE A CA 1
ATOM 759 C C . ILE A 1 95 ? 22.072 3.260 -9.548 1.00 96.31 95 ILE A C 1
ATOM 761 O O . ILE A 1 95 ? 22.378 4.448 -9.574 1.00 96.31 95 ILE A O 1
ATOM 765 N N . GLN A 1 96 ? 20.867 2.854 -9.959 1.00 95.94 96 GLN A N 1
ATOM 766 C CA . GLN A 1 96 ? 19.877 3.696 -10.644 1.00 95.94 96 GLN A CA 1
ATOM 767 C C . GLN A 1 96 ? 18.448 3.470 -10.115 1.00 95.94 96 GLN A C 1
ATOM 769 O O . GLN A 1 96 ? 17.498 3.322 -10.887 1.00 95.94 96 GLN A O 1
ATOM 774 N N . ARG A 1 97 ? 18.267 3.507 -8.788 1.00 96.12 97 ARG A N 1
ATOM 775 C CA . ARG A 1 97 ? 16.958 3.346 -8.109 1.00 96.12 97 ARG A CA 1
ATOM 776 C C . ARG A 1 97 ? 15.854 4.226 -8.690 1.00 96.12 97 ARG A C 1
ATOM 778 O O . ARG A 1 97 ? 14.747 3.753 -8.926 1.00 96.12 97 ARG A O 1
ATOM 785 N N . GLY A 1 98 ? 16.167 5.493 -8.961 1.00 96.81 98 GLY A N 1
ATOM 786 C CA . GLY A 1 98 ? 15.212 6.439 -9.542 1.00 96.81 98 GLY A CA 1
ATOM 787 C C . GLY A 1 98 ? 14.756 6.051 -10.951 1.00 96.81 98 GLY A C 1
ATOM 788 O O . GLY A 1 98 ? 13.589 6.238 -11.280 1.00 96.81 98 GLY A O 1
ATOM 789 N N . ALA A 1 99 ? 15.637 5.456 -11.764 1.00 95.69 99 ALA A N 1
ATOM 790 C CA . ALA A 1 99 ? 15.276 4.984 -13.099 1.00 95.69 99 ALA A CA 1
ATOM 791 C C . ALA A 1 99 ? 14.340 3.772 -13.023 1.00 95.69 99 ALA A C 1
ATOM 793 O O . ALA A 1 99 ? 13.337 3.739 -13.733 1.00 95.69 99 ALA A O 1
ATOM 794 N N . VAL A 1 100 ? 14.625 2.823 -12.121 1.00 96.38 100 VAL A N 1
ATOM 795 C CA . VAL A 1 100 ? 13.741 1.677 -11.854 1.00 96.38 100 VAL A CA 1
ATOM 796 C C . VAL A 1 100 ? 12.367 2.168 -11.399 1.00 96.38 100 VAL A C 1
ATOM 798 O O . VAL A 1 100 ? 11.360 1.801 -11.997 1.00 96.38 100 VAL A O 1
ATOM 801 N N . LEU A 1 101 ? 12.312 3.076 -10.419 1.00 96.06 101 LEU A N 1
ATOM 802 C CA . LEU A 1 101 ? 11.046 3.642 -9.951 1.00 96.06 101 LEU A CA 1
ATOM 803 C C . LEU A 1 101 ? 10.296 4.395 -11.060 1.00 96.06 101 LEU A C 1
ATOM 805 O O . LEU A 1 101 ? 9.086 4.239 -11.190 1.00 96.06 101 LEU A O 1
ATOM 809 N N . 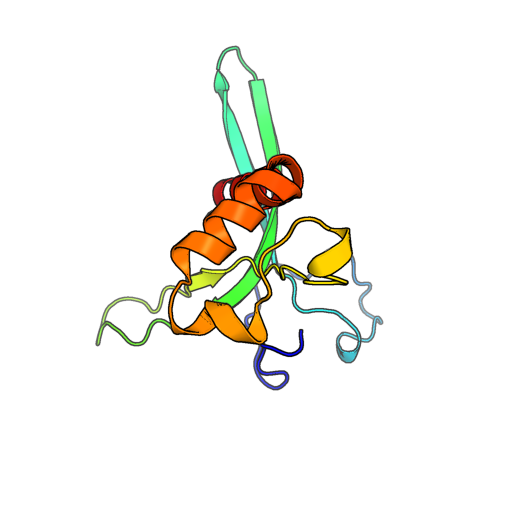GLY A 1 102 ? 10.993 5.183 -11.881 1.00 95.56 102 GLY A N 1
ATOM 810 C CA . GLY A 1 102 ? 10.388 5.892 -13.009 1.00 95.56 102 GLY A CA 1
ATOM 811 C C . GLY A 1 102 ? 9.790 4.944 -14.053 1.00 95.56 102 GLY A C 1
ATOM 812 O O . GLY A 1 102 ? 8.676 5.175 -14.527 1.00 95.56 102 GLY A O 1
ATOM 813 N N . ALA A 1 103 ? 10.488 3.849 -14.369 1.00 94.81 103 ALA A N 1
ATOM 814 C CA . ALA A 1 103 ? 9.970 2.801 -15.245 1.00 94.81 103 ALA A CA 1
ATOM 815 C C . ALA A 1 103 ? 8.720 2.136 -14.645 1.00 94.81 103 ALA A C 1
ATOM 817 O O . ALA A 1 103 ? 7.724 1.960 -15.346 1.00 94.81 103 ALA A O 1
ATOM 818 N N . GLU A 1 104 ? 8.723 1.851 -13.342 1.00 96.31 104 GLU A N 1
ATOM 819 C CA . GLU A 1 104 ? 7.566 1.281 -12.647 1.00 96.31 104 GLU A CA 1
ATOM 820 C C . GLU A 1 104 ? 6.377 2.242 -12.588 1.00 96.31 104 GLU A C 1
ATOM 822 O O . GLU A 1 104 ? 5.248 1.823 -12.829 1.00 96.31 104 GLU A O 1
ATOM 827 N N . ILE A 1 105 ? 6.595 3.538 -12.357 1.00 95.81 105 ILE A N 1
ATOM 828 C CA . ILE A 1 105 ? 5.526 4.545 -12.432 1.00 95.81 105 ILE A CA 1
ATOM 829 C C . ILE A 1 105 ? 4.913 4.559 -13.830 1.00 95.81 105 ILE A C 1
ATOM 831 O O . ILE A 1 105 ? 3.692 4.563 -13.955 1.00 95.81 105 ILE A O 1
ATOM 835 N N . LYS A 1 106 ? 5.735 4.516 -14.883 1.00 94.56 106 LYS A N 1
ATOM 836 C CA . LYS A 1 106 ? 5.247 4.500 -16.265 1.00 94.56 106 LYS A CA 1
ATOM 837 C C . LYS A 1 106 ? 4.452 3.228 -16.583 1.00 94.56 106 LYS A C 1
ATOM 839 O O . LYS A 1 106 ? 3.370 3.318 -17.155 1.00 94.56 106 LYS A O 1
ATOM 844 N N . ASN A 1 107 ? 4.971 2.062 -16.208 1.00 94.31 107 ASN A N 1
ATOM 845 C CA . ASN A 1 107 ? 4.397 0.766 -16.582 1.00 94.31 107 ASN A CA 1
ATOM 846 C C . ASN A 1 107 ? 3.229 0.338 -15.678 1.00 94.31 107 ASN A C 1
ATOM 848 O O . ASN A 1 107 ? 2.356 -0.413 -16.101 1.00 94.31 107 ASN A O 1
ATOM 852 N N . ASN A 1 108 ? 3.195 0.821 -14.434 1.00 96.62 108 ASN A N 1
ATOM 853 C CA . ASN A 1 108 ? 2.248 0.411 -13.398 1.00 96.62 108 ASN A CA 1
ATOM 854 C C . ASN A 1 108 ? 1.502 1.603 -12.763 1.00 96.62 108 ASN A C 1
ATOM 856 O O . ASN A 1 108 ? 1.034 1.495 -11.625 1.00 96.62 108 ASN A O 1
ATOM 860 N N . ALA A 1 109 ? 1.347 2.721 -13.486 1.00 96.75 109 ALA A N 1
ATOM 861 C CA . ALA A 1 109 ? 0.775 3.977 -12.979 1.00 96.75 109 ALA A CA 1
ATOM 862 C C . ALA A 1 109 ? -0.521 3.781 -12.178 1.00 96.75 109 ALA A C 1
ATOM 864 O O . ALA A 1 109 ? -0.641 4.250 -11.049 1.00 96.75 109 ALA A O 1
ATOM 865 N N . PHE A 1 110 ? -1.479 3.027 -12.726 1.00 97.81 110 PHE A N 1
ATOM 866 C CA . PHE A 1 110 ? -2.766 2.786 -12.070 1.00 97.81 110 PHE A CA 1
ATOM 867 C C . PHE A 1 110 ? -2.638 1.976 -10.770 1.00 97.81 110 PHE A C 1
ATOM 869 O O . PHE A 1 110 ? -3.336 2.245 -9.792 1.00 97.81 110 PHE A O 1
ATOM 876 N N . LYS A 1 111 ? -1.734 0.989 -10.736 1.00 98.06 111 LYS A N 1
ATOM 877 C CA . LYS A 1 111 ? -1.472 0.162 -9.548 1.00 98.06 111 LYS A CA 1
ATOM 878 C C . LYS A 1 111 ? -0.893 1.021 -8.423 1.00 98.06 111 LYS A C 1
ATOM 880 O O . LYS A 1 111 ? -1.429 1.012 -7.318 1.00 98.06 111 LYS A O 1
ATOM 885 N N . LEU A 1 112 ? 0.135 1.807 -8.740 1.00 97.75 112 LEU A N 1
ATOM 886 C CA . LEU A 1 112 ? 0.800 2.709 -7.800 1.00 97.75 112 LEU A CA 1
ATOM 887 C C . LEU A 1 112 ? -0.135 3.818 -7.309 1.00 97.75 112 LEU A C 1
ATOM 889 O O . LEU A 1 112 ? -0.216 4.048 -6.108 1.00 97.75 112 LEU A O 1
ATOM 893 N N . ALA A 1 113 ? -0.907 4.444 -8.203 1.00 98.12 113 ALA A N 1
ATOM 894 C CA . ALA A 1 113 ? -1.859 5.488 -7.832 1.00 98.12 113 ALA A CA 1
ATOM 895 C C . ALA A 1 113 ? -2.903 4.983 -6.825 1.00 98.12 113 ALA A C 1
ATOM 897 O O . ALA A 1 113 ? -3.133 5.633 -5.807 1.00 98.12 113 ALA A O 1
ATOM 898 N N . LYS A 1 114 ? -3.488 3.798 -7.057 1.00 98.19 114 LYS A N 1
ATOM 899 C CA . LYS A 1 114 ? -4.429 3.191 -6.101 1.00 98.19 114 LYS A CA 1
ATOM 900 C C . LYS A 1 114 ? -3.784 2.948 -4.741 1.00 98.19 114 LYS A C 1
ATOM 902 O O . LYS A 1 114 ? -4.381 3.285 -3.727 1.00 98.19 114 LYS A O 1
ATOM 907 N N . TRP A 1 115 ? -2.573 2.389 -4.715 1.00 98.12 115 TRP A N 1
ATOM 908 C CA . TRP A 1 115 ? -1.855 2.137 -3.466 1.00 98.12 115 TRP A CA 1
ATOM 909 C C . TRP A 1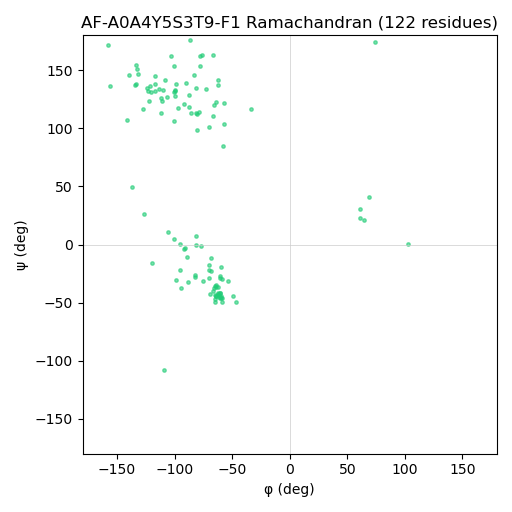 115 ? -1.588 3.423 -2.683 1.00 98.12 115 TRP A C 1
ATOM 911 O O . TRP A 1 115 ? -1.870 3.467 -1.487 1.00 98.12 115 TRP A O 1
ATOM 921 N N . THR A 1 116 ? -1.119 4.473 -3.359 1.00 97.88 116 THR A N 1
ATOM 922 C CA . THR A 1 116 ? -0.852 5.773 -2.735 1.00 97.88 116 THR A CA 1
ATOM 923 C C . THR A 1 116 ? -2.131 6.417 -2.207 1.00 97.88 116 THR A C 1
ATOM 925 O O . THR A 1 116 ? -2.149 6.881 -1.072 1.00 97.88 116 THR A O 1
ATOM 928 N N . VAL A 1 117 ? -3.225 6.405 -2.976 1.00 97.81 117 VAL A N 1
ATOM 929 C CA . VAL A 1 117 ? -4.516 6.949 -2.520 1.00 97.81 117 VAL A CA 1
ATOM 930 C C . VAL A 1 117 ? -5.030 6.194 -1.294 1.00 97.81 117 VAL A C 1
ATOM 932 O O . VAL A 1 117 ? -5.457 6.827 -0.332 1.00 97.81 117 VAL A O 1
ATOM 935 N N . SER A 1 118 ? -4.948 4.860 -1.278 1.00 96.94 118 SER A N 1
ATOM 936 C CA . SER A 1 118 ? -5.338 4.068 -0.106 1.00 96.94 118 SER A CA 1
ATOM 937 C C . SER A 1 118 ? -4.504 4.409 1.135 1.00 96.94 118 SER A C 1
ATOM 939 O O . SER A 1 118 ? -5.076 4.552 2.213 1.00 96.94 118 SER A O 1
ATOM 941 N N . ALA A 1 119 ? -3.186 4.593 0.991 1.00 97.00 119 ALA A N 1
ATOM 942 C CA . ALA A 1 119 ? -2.307 4.988 2.095 1.00 97.00 119 ALA A CA 1
ATOM 943 C C . ALA A 1 119 ? -2.635 6.399 2.621 1.00 97.00 119 ALA A C 1
ATOM 945 O O . ALA A 1 119 ? -2.765 6.596 3.830 1.00 97.00 119 ALA A O 1
ATOM 946 N N . LEU A 1 120 ? -2.873 7.359 1.718 1.00 97.00 120 LEU A N 1
ATOM 947 C CA . LEU A 1 120 ? -3.283 8.724 2.072 1.00 97.00 120 LEU A CA 1
ATOM 948 C C . LEU A 1 120 ? -4.621 8.741 2.823 1.00 97.00 120 LEU A C 1
ATOM 950 O O . LEU A 1 120 ? -4.756 9.410 3.850 1.00 97.00 120 LEU A O 1
ATOM 954 N N . LEU A 1 121 ? -5.606 7.975 2.344 1.00 96.62 121 LEU A N 1
ATOM 955 C CA . LEU A 1 121 ? -6.897 7.843 3.017 1.00 96.62 121 LEU A CA 1
ATOM 956 C C . LEU A 1 121 ? -6.754 7.180 4.388 1.00 96.62 121 LEU A C 1
ATOM 958 O O . LEU A 1 121 ? -7.435 7.598 5.320 1.00 96.62 121 LEU A O 1
ATOM 962 N N . ALA A 1 122 ? -5.857 6.207 4.559 1.00 96.25 122 ALA A N 1
ATOM 963 C CA . ALA A 1 122 ? -5.599 5.580 5.856 1.00 96.25 122 ALA A CA 1
ATOM 964 C C . ALA A 1 122 ? -4.885 6.513 6.850 1.00 96.25 122 ALA A C 1
ATOM 966 O O . ALA A 1 122 ? -5.130 6.432 8.059 1.00 96.25 122 ALA A O 1
ATOM 967 N N . GLY A 1 123 ? -4.083 7.454 6.345 1.00 94.00 123 GLY A N 1
ATOM 968 C CA . GLY A 1 123 ? -3.162 8.236 7.170 1.00 94.00 123 GLY A CA 1
ATOM 969 C C . GLY A 1 123 ? -2.028 7.359 7.696 1.00 94.00 123 GLY A C 1
ATOM 970 O O . GLY A 1 123 ? -1.725 7.416 8.889 1.00 94.00 123 GLY A O 1
ATOM 971 N N . SER A 1 124 ? -1.532 6.476 6.824 1.00 89.62 124 SER A N 1
ATOM 972 C CA . SER A 1 124 ? -0.268 5.755 6.996 1.00 89.62 124 SER A CA 1
ATOM 973 C C . SER A 1 124 ? 0.927 6.678 6.758 1.00 89.62 124 SER A C 1
ATOM 975 O O . SER A 1 124 ? 0.729 7.746 6.133 1.00 89.62 124 SER A O 1
#

Secondary structure (DSSP, 8-state):
-TTS-TT--PPPSS--TT--TTS-GGGSPP-EEEEEEEE-STT-EEEEEEEE-EEE---S-TTS----EEE---------HHHHT---HHHHTTT-HHHHHHHHHHHHHHHHHHHHHHHHHHT-

InterPro domains:
  IPR007783 Eukaryotic translation initiation factor 3 subunit D [PF05091] (1-124)
  IPR007783 Eukaryotic translation initiation factor 3 subunit D [PTHR12399] (1-124)

Radius of gyration: 18.84 Å; Cα contacts (8 Å, |Δi|>4): 113; chains: 1; bounding box: 47×39×50 Å

Foldseek 3Di:
DVVDDLVDDDDDPDDDPPDDPPDDPSPDQAKDWDWDWDDPPPPDIDIDTAIFRDWDFDPDDDPPPGDIDTHDDDDDDDDDCVVLVADDCVVDCVPPVVRNVVRCCVSVVVVVVVSVVRCVVNVD

Mean predicted aligned error: 5.83 Å

pLDDT: mean 90.21, std 11.16, range [52.16, 98.19]

Solvent-accessible surface area (backbone atoms only — not comparable to full-atom values): 8199 Å² total; per-residue (Å²): 108,91,91,53,65,90,92,61,83,87,81,66,100,62,79,70,90,90,56,60,96,85,54,71,67,88,78,55,74,67,68,45,82,46,81,45,79,45,80,74,55,95,92,40,72,49,74,45,85,25,61,30,49,48,74,43,85,58,87,84,51,96,89,53,83,80,62,68,45,47,32,66,82,84,81,88,84,85,84,58,33,86,78,71,76,50,70,55,55,91,81,30,52,86,83,37,49,67,58,51,51,51,52,46,48,72,77,37,41,71,62,52,51,52,53,51,52,50,29,62,72,44,66,74

Sequence (124 aa):
QQVLNSERSYSFPNANPFLDEDDDRSNLGSVGYRYRRFDLGGDIKLVCRCEHDAVVENKTAEGESETPLFMTIRALNEWDSRISGGIDWRAKLDIQRGAVLGAEIKNNAFKLAKWTVSALLAGS